Protein AF-A0A2D2APV1-F1 (afdb_monomer_lite)

Foldseek 3Di:
DPPDDDDDDDDDPPPVVVVVVVVVVVDPDDPDDLPVLVVVVQVVVCVVPPPDDDDPVRSVVVD

Secondary structure (DSSP, 8-state):
---PPPPPP-PPTTHHHHHHHHHHHH----SS-HHHHHHHHHHHHHHH-TT----HHHHHH--

InterPro domains:
  IPR000164 Histone H3/CENP-A [PR00622] (3-24)
  IPR000164 Histone H3/CENP-A [PR00622] (27-44)
  IPR000164 Histone H3/CENP-A [PR00622] (49-63)
  IPR000164 Histone H3/CENP-A [PS00959] (36-44)
  IPR000164 Histone H3/CENP-A [PTHR11426] (1-63)
  IPR000164 Histone H3/CENP-A [SM00428] (3-63)
  IPR007125 Core Histone H2A/H2B/H3 domain [PF00125] (13-63)
  IPR009072 Histone-fold [G3DSA:1.10.20.10] (1-63)
  IPR009072 Histone-fold [SSF47113] (2-63)

pLDDT: mean 94.04, std 9.58, range [51.28, 98.56]

Sequence (63 aa):
ATGGVKKPHRYRPGTVALREIRRYQKSTELLIRKLPFQRLVREIAQDFKTDLRFQSSAVMALQ

Structure (mmCIF, N/CA/C/O backbone):
data_AF-A0A2D2APV1-F1
#
_entry.id   AF-A0A2D2APV1-F1
#
loop_
_atom_site.group_PDB
_atom_site.id
_atom_site.type_symbol
_atom_site.label_atom_id
_atom_site.label_alt_id
_atom_site.label_comp_id
_atom_site.label_asym_id
_atom_site.label_entity_id
_atom_site.label_seq_id
_atom_site.pdbx_PDB_ins_code
_atom_site.Cartn_x
_atom_site.Cartn_y
_atom_site.Cartn_z
_atom_site.occupancy
_atom_site.B_iso_or_equiv
_atom_site.auth_seq_id
_atom_site.auth_comp_id
_atom_site.auth_asym_id
_atom_site.auth_atom_id
_atom_site.pdbx_PDB_model_num
ATOM 1 N N . ALA A 1 1 ? 17.005 22.975 -42.341 1.00 53.28 1 ALA A N 1
ATOM 2 C CA . ALA A 1 1 ? 17.269 21.559 -42.016 1.00 53.28 1 ALA A CA 1
ATOM 3 C C . ALA A 1 1 ? 16.339 21.138 -40.885 1.00 53.28 1 ALA A C 1
ATOM 5 O O . ALA A 1 1 ? 16.539 21.542 -39.747 1.00 53.28 1 ALA A O 1
ATOM 6 N N . THR A 1 2 ? 15.264 20.423 -41.203 1.00 51.28 2 THR A N 1
ATOM 7 C CA . THR A 1 2 ? 14.303 19.913 -40.216 1.00 51.28 2 THR A CA 1
ATOM 8 C C . THR A 1 2 ? 14.969 18.797 -39.413 1.00 51.28 2 THR A C 1
ATOM 10 O O . THR A 1 2 ? 15.135 17.686 -39.916 1.00 51.28 2 THR A O 1
ATOM 13 N N . GLY A 1 3 ? 15.423 19.107 -38.196 1.00 64.69 3 GLY A N 1
ATOM 14 C CA . GLY A 1 3 ? 16.041 18.135 -37.293 1.00 64.69 3 GLY A CA 1
ATOM 15 C C . GLY A 1 3 ? 15.059 17.009 -36.975 1.00 64.69 3 GLY A C 1
ATOM 16 O O . GLY A 1 3 ? 14.037 17.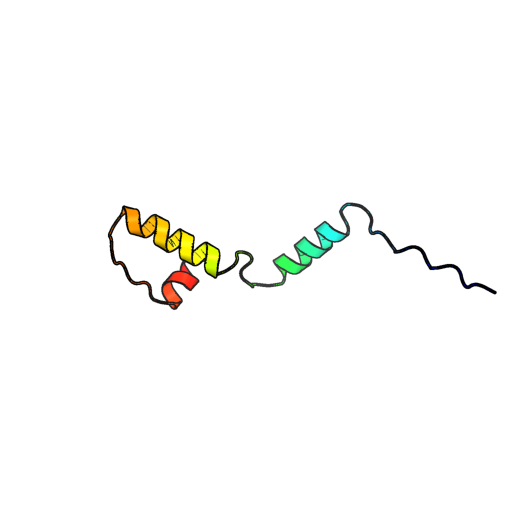240 -36.335 1.00 64.69 3 GLY A O 1
ATOM 17 N N . GLY A 1 4 ? 15.343 15.803 -37.469 1.00 76.81 4 GLY A N 1
ATOM 18 C CA . GLY A 1 4 ? 14.492 14.634 -37.270 1.00 76.81 4 GLY A CA 1
ATOM 19 C C . GLY A 1 4 ? 14.298 14.318 -35.787 1.00 76.81 4 GLY A C 1
ATOM 20 O O . GLY A 1 4 ? 15.256 14.273 -35.015 1.00 76.81 4 GLY A O 1
ATOM 21 N N . VAL A 1 5 ? 13.047 14.087 -35.386 1.00 78.12 5 VAL A N 1
ATOM 22 C CA . VAL A 1 5 ? 12.681 13.717 -34.014 1.00 78.12 5 VAL A CA 1
ATOM 23 C C . VAL A 1 5 ? 13.380 12.405 -33.641 1.00 78.12 5 VAL A C 1
ATOM 25 O O . VAL A 1 5 ? 13.183 11.372 -34.284 1.00 78.12 5 VAL A O 1
ATOM 28 N N . LYS A 1 6 ? 14.217 12.432 -32.596 1.00 82.50 6 LYS A N 1
ATOM 29 C CA . LYS A 1 6 ? 14.917 11.243 -32.089 1.00 82.50 6 LYS A CA 1
ATOM 30 C C . LYS A 1 6 ? 13.889 10.209 -31.622 1.00 82.50 6 LYS A C 1
ATOM 32 O O . LYS A 1 6 ? 13.029 10.520 -30.800 1.00 82.50 6 LYS A O 1
ATOM 37 N N . LYS A 1 7 ? 13.986 8.971 -32.123 1.00 84.81 7 LYS A N 1
ATOM 38 C CA . LYS A 1 7 ? 13.096 7.878 -31.700 1.00 84.81 7 LYS A CA 1
ATOM 39 C C . LYS A 1 7 ? 13.187 7.674 -30.176 1.00 84.81 7 LYS A C 1
ATOM 41 O O . LYS A 1 7 ? 14.306 7.627 -29.653 1.00 84.81 7 LYS A O 1
ATOM 46 N N . PRO A 1 8 ? 12.053 7.510 -29.468 1.00 89.38 8 PRO A N 1
ATOM 47 C CA . PRO A 1 8 ? 12.061 7.192 -28.046 1.00 89.38 8 PRO A CA 1
ATOM 48 C C . PRO A 1 8 ? 12.824 5.892 -27.778 1.00 89.38 8 PRO A C 1
ATOM 50 O O . PRO A 1 8 ? 12.606 4.879 -28.446 1.00 89.38 8 PRO A O 1
ATOM 53 N N . HIS A 1 9 ? 13.722 5.909 -26.794 1.00 91.25 9 HIS A N 1
ATOM 54 C CA . HIS A 1 9 ? 14.443 4.710 -26.377 1.00 91.25 9 HIS A CA 1
ATOM 55 C C . HIS A 1 9 ? 13.489 3.728 -25.680 1.00 91.25 9 HIS A C 1
ATOM 57 O O . HIS A 1 9 ? 12.828 4.085 -24.704 1.00 91.25 9 HIS A O 1
ATOM 63 N N . ARG A 1 10 ? 13.463 2.472 -26.142 1.00 94.19 10 ARG A N 1
ATOM 64 C CA . ARG A 1 10 ? 12.687 1.384 -25.534 1.00 94.19 10 ARG A CA 1
ATOM 65 C C . ARG A 1 10 ? 13.624 0.383 -24.864 1.00 94.19 10 ARG A C 1
ATOM 67 O O . ARG A 1 10 ? 14.513 -0.166 -25.506 1.00 94.19 10 ARG A O 1
ATOM 74 N N . TYR A 1 11 ? 13.402 0.128 -23.577 1.00 95.56 11 TYR A N 1
ATOM 75 C CA . TYR A 1 11 ? 14.142 -0.889 -22.831 1.00 95.56 11 TYR A CA 1
ATOM 76 C C . TYR A 1 11 ? 13.812 -2.300 -23.330 1.00 95.56 11 TYR A C 1
ATOM 78 O O . TYR A 1 11 ? 12.687 -2.572 -23.758 1.00 95.56 11 TYR A O 1
ATOM 86 N N . ARG A 1 12 ? 14.787 -3.209 -23.232 1.00 96.56 12 ARG A N 1
ATOM 87 C CA . ARG A 1 12 ? 14.572 -4.632 -23.511 1.00 96.56 12 ARG A CA 1
ATOM 88 C C . ARG A 1 12 ? 13.598 -5.237 -22.486 1.00 96.56 12 ARG A C 1
ATOM 90 O O . ARG A 1 12 ? 13.581 -4.790 -21.331 1.00 96.56 12 ARG A O 1
ATOM 97 N N . PRO A 1 13 ? 12.804 -6.252 -22.874 1.00 97.56 13 PRO A N 1
ATOM 98 C CA . PRO A 1 13 ? 12.010 -7.025 -21.924 1.00 97.56 13 PRO A CA 1
ATOM 99 C 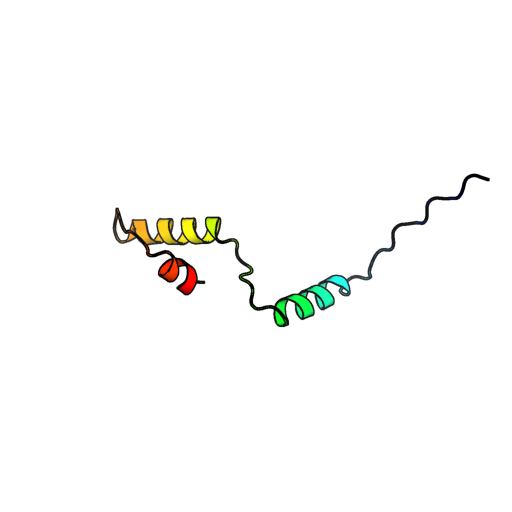C . PRO A 1 13 ? 12.872 -7.497 -20.744 1.00 97.56 13 PRO A C 1
ATOM 101 O O . PRO A 1 13 ? 14.039 -7.841 -20.916 1.00 97.56 13 PRO A O 1
ATOM 104 N N . GLY A 1 14 ? 12.326 -7.438 -19.530 1.00 97.31 14 GLY A N 1
ATOM 105 C CA . GLY A 1 14 ? 13.039 -7.794 -18.298 1.00 97.31 14 GLY A CA 1
ATOM 106 C C . GLY A 1 14 ? 13.890 -6.674 -17.684 1.00 97.31 14 GLY A C 1
ATOM 107 O O . GLY A 1 14 ? 14.029 -6.634 -16.465 1.00 97.31 14 GLY A O 1
ATOM 108 N N . THR A 1 15 ? 14.388 -5.699 -18.458 1.00 97.94 15 THR A N 1
ATOM 109 C CA . THR A 1 15 ? 15.216 -4.610 -17.897 1.00 97.94 15 THR A CA 1
ATOM 110 C C . THR A 1 15 ? 14.447 -3.752 -16.890 1.00 97.94 15 THR A C 1
ATOM 112 O O . THR A 1 15 ? 14.967 -3.434 -15.821 1.00 97.94 15 THR A O 1
ATOM 115 N N . VAL A 1 16 ? 13.206 -3.376 -17.213 1.00 97.88 16 VAL A N 1
ATOM 116 C CA . VAL A 1 16 ? 12.375 -2.561 -16.311 1.00 97.88 16 VAL A CA 1
ATOM 117 C C . VAL A 1 16 ? 11.913 -3.380 -15.105 1.00 97.88 16 VAL A C 1
ATOM 119 O O . VAL A 1 16 ? 12.011 -2.884 -13.989 1.00 97.88 16 VAL A O 1
ATOM 122 N N . ALA A 1 17 ? 11.549 -4.650 -15.307 1.00 98.31 17 ALA A N 1
ATOM 123 C CA . ALA A 1 17 ? 11.131 -5.548 -14.231 1.00 98.31 17 ALA A CA 1
ATOM 124 C C . ALA A 1 17 ? 12.245 -5.762 -13.189 1.00 98.31 17 ALA A C 1
ATOM 126 O O . ALA A 1 17 ? 12.021 -5.589 -11.995 1.00 98.31 17 ALA A O 1
ATOM 127 N N . LEU A 1 18 ? 13.482 -6.041 -13.622 1.00 98.56 18 LEU A N 1
ATOM 128 C CA . LEU A 1 18 ? 14.630 -6.172 -12.711 1.00 98.56 18 LEU A CA 1
ATOM 129 C C . LEU A 1 18 ? 14.913 -4.881 -11.934 1.00 98.56 18 LEU A C 1
ATOM 131 O O . LEU A 1 18 ? 15.320 -4.924 -10.772 1.00 98.56 18 LEU A O 1
ATOM 135 N N . ARG A 1 19 ? 14.705 -3.721 -12.565 1.00 98.06 19 ARG A N 1
ATOM 136 C CA . ARG A 1 19 ? 14.849 -2.422 -11.903 1.00 98.06 19 ARG A CA 1
ATOM 137 C C . ARG A 1 19 ? 13.752 -2.194 -10.859 1.00 98.06 19 ARG A C 1
ATOM 139 O O . ARG A 1 19 ? 14.061 -1.685 -9.786 1.00 98.06 19 ARG A O 1
ATOM 146 N N . GLU A 1 20 ? 12.512 -2.575 -11.151 1.00 98.25 20 GLU A N 1
ATOM 147 C CA . GLU A 1 20 ? 11.387 -2.499 -10.211 1.00 98.25 20 GLU A CA 1
ATOM 148 C C . GLU A 1 20 ? 11.589 -3.433 -9.014 1.00 98.25 20 GLU A C 1
ATOM 150 O O . GLU A 1 20 ? 11.454 -2.980 -7.882 1.00 98.25 20 GLU A O 1
ATOM 155 N N . ILE A 1 21 ? 12.034 -4.675 -9.238 1.00 98.38 21 ILE A N 1
ATOM 156 C CA . ILE A 1 21 ? 12.373 -5.624 -8.162 1.00 98.38 21 ILE A CA 1
ATOM 157 C C . ILE A 1 21 ? 13.419 -5.017 -7.223 1.00 98.38 21 ILE A C 1
ATOM 159 O O . ILE A 1 21 ? 13.197 -4.941 -6.018 1.00 98.38 21 ILE A O 1
ATOM 163 N N . ARG A 1 22 ? 14.533 -4.509 -7.769 1.00 98.50 22 ARG A N 1
ATOM 164 C CA . ARG A 1 22 ? 15.586 -3.871 -6.959 1.00 98.50 22 ARG A CA 1
ATOM 165 C C . ARG A 1 22 ? 15.078 -2.639 -6.211 1.00 98.50 22 ARG A C 1
ATOM 167 O O . ARG A 1 22 ? 15.516 -2.390 -5.093 1.00 98.50 22 ARG A O 1
ATOM 174 N N . ARG A 1 23 ? 14.177 -1.857 -6.820 1.00 98.19 23 ARG A N 1
ATOM 175 C CA . ARG A 1 23 ? 13.562 -0.689 -6.176 1.00 98.19 23 ARG A CA 1
ATOM 176 C C . ARG A 1 23 ? 12.705 -1.114 -4.982 1.00 98.19 23 ARG A C 1
ATOM 178 O O . ARG A 1 23 ? 12.926 -0.586 -3.898 1.00 98.19 23 ARG A O 1
ATOM 185 N N . TYR A 1 24 ? 11.774 -2.049 -5.171 1.00 98.25 24 TYR A N 1
ATOM 186 C CA . TYR A 1 24 ? 10.839 -2.477 -4.125 1.00 98.25 24 TYR A CA 1
ATOM 187 C C . TYR A 1 24 ? 11.495 -3.305 -3.022 1.00 98.25 24 TYR A C 1
ATOM 189 O O . TYR A 1 24 ? 11.050 -3.245 -1.888 1.00 98.25 24 TYR A O 1
ATOM 197 N N . GLN A 1 25 ? 12.579 -4.025 -3.316 1.00 98.25 25 GLN A N 1
ATOM 198 C CA . GLN A 1 25 ? 13.380 -4.685 -2.281 1.00 98.25 25 GLN A CA 1
ATOM 199 C C . GLN A 1 25 ? 14.189 -3.696 -1.427 1.00 98.25 25 GLN A C 1
ATOM 201 O O . GLN A 1 25 ? 14.570 -4.028 -0.310 1.00 98.25 25 GLN A O 1
ATOM 206 N N . LYS A 1 26 ? 14.488 -2.496 -1.948 1.00 98.38 26 LYS A N 1
ATOM 207 C CA . LYS A 1 26 ? 15.254 -1.469 -1.226 1.00 98.38 26 LYS A CA 1
ATOM 208 C C . LYS A 1 26 ? 14.370 -0.579 -0.348 1.00 98.38 26 LYS A C 1
ATOM 210 O O . LYS A 1 26 ? 14.859 -0.052 0.648 1.00 98.38 26 LYS A O 1
ATOM 215 N N . SER A 1 27 ? 13.117 -0.349 -0.735 1.00 97.62 27 SER A N 1
ATOM 216 C CA . SER A 1 27 ? 12.169 0.446 0.047 1.00 97.62 27 SER A CA 1
ATOM 217 C C . SER A 1 27 ? 11.343 -0.425 0.994 1.00 97.62 27 SER A C 1
ATOM 219 O O . SER A 1 27 ? 11.249 -1.636 0.840 1.00 97.62 27 SER A O 1
ATOM 221 N N . THR A 1 28 ? 10.727 0.216 1.983 1.00 97.25 28 THR A N 1
ATOM 222 C CA . THR A 1 28 ? 9.812 -0.416 2.949 1.00 97.25 28 THR A CA 1
ATOM 223 C C . THR A 1 28 ? 8.433 0.245 2.932 1.00 97.25 28 THR A C 1
ATOM 225 O O . THR A 1 28 ? 7.656 0.134 3.875 1.00 97.25 28 THR A O 1
ATOM 228 N N . GLU A 1 29 ? 8.130 0.985 1.864 1.00 97.00 29 GLU A N 1
ATOM 229 C CA . GLU A 1 29 ? 6.829 1.620 1.702 1.00 97.00 29 GLU A CA 1
ATOM 230 C C . GLU A 1 29 ? 5.745 0.581 1.405 1.00 97.00 29 GLU A C 1
ATOM 232 O O . GLU A 1 29 ? 5.964 -0.403 0.700 1.00 97.00 29 GLU A O 1
ATOM 237 N N . LEU A 1 30 ? 4.545 0.833 1.921 1.00 97.31 30 LEU A N 1
ATOM 238 C CA . LEU A 1 30 ? 3.380 0.010 1.639 1.00 97.31 30 LEU A CA 1
ATOM 239 C C . LEU A 1 30 ? 3.065 0.013 0.137 1.00 97.31 30 LEU A C 1
ATOM 241 O O . LEU A 1 30 ? 2.800 1.064 -0.451 1.00 97.31 30 LEU A O 1
ATOM 245 N N . LEU A 1 31 ? 3.038 -1.175 -0.469 1.00 97.50 31 LEU A N 1
ATOM 246 C CA . LEU A 1 31 ? 2.740 -1.335 -1.897 1.00 97.50 31 LEU A CA 1
ATOM 247 C C . LEU A 1 31 ? 1.233 -1.309 -2.191 1.00 97.50 31 LEU A C 1
ATOM 249 O O . LEU A 1 31 ? 0.814 -0.909 -3.278 1.00 97.50 31 LEU A O 1
ATOM 253 N N . ILE A 1 32 ? 0.405 -1.694 -1.214 1.00 97.75 32 ILE A N 1
ATOM 254 C CA . ILE A 1 32 ? -1.057 -1.645 -1.317 1.00 97.75 32 ILE A CA 1
ATOM 255 C C . ILE A 1 32 ? -1.545 -0.264 -0.858 1.00 97.75 32 ILE A C 1
ATOM 257 O O . ILE A 1 32 ? -1.110 0.271 0.165 1.00 97.75 32 ILE A O 1
ATOM 261 N N . ARG A 1 33 ? -2.460 0.337 -1.631 1.00 98.00 33 ARG A N 1
ATOM 262 C CA . ARG A 1 33 ? -3.036 1.659 -1.337 1.00 98.00 33 ARG A CA 1
ATOM 263 C C . ARG A 1 33 ? -3.859 1.615 -0.042 1.00 98.00 33 ARG A C 1
ATOM 265 O O . ARG A 1 33 ? -4.746 0.780 0.104 1.00 98.00 33 ARG A O 1
ATOM 272 N N . LYS A 1 34 ? -3.644 2.605 0.831 1.00 97.00 34 LYS A N 1
ATOM 273 C CA . LYS A 1 34 ? -4.255 2.678 2.171 1.00 97.00 34 LYS A CA 1
ATOM 274 C C . LYS A 1 34 ? -5.791 2.694 2.174 1.00 97.00 34 LYS A C 1
ATOM 276 O O . LYS A 1 34 ? -6.401 1.969 2.945 1.00 97.00 34 LYS A O 1
ATOM 281 N N . LEU A 1 35 ? -6.432 3.513 1.329 1.00 97.44 35 LEU A N 1
ATOM 282 C CA . LEU A 1 35 ? -7.896 3.674 1.359 1.00 97.44 35 LEU A CA 1
ATOM 283 C C . LEU A 1 35 ? -8.652 2.403 0.916 1.00 97.44 35 LEU A C 1
ATOM 285 O O . LEU A 1 35 ? -9.563 2.001 1.639 1.00 97.44 35 LEU A O 1
ATOM 289 N N . PRO A 1 36 ? -8.302 1.743 -0.209 1.00 98.38 36 PRO A N 1
ATOM 290 C CA . PRO A 1 36 ? -8.887 0.449 -0.557 1.00 98.38 36 PRO A CA 1
ATOM 291 C C . PRO A 1 36 ? -8.662 -0.621 0.516 1.00 98.38 36 PRO A C 1
ATOM 293 O O . PRO A 1 36 ? -9.614 -1.300 0.886 1.00 98.38 36 PRO A O 1
ATOM 296 N N . PHE A 1 37 ? -7.448 -0.719 1.073 1.00 98.50 37 PHE A N 1
ATOM 297 C CA . PHE A 1 37 ? -7.149 -1.679 2.141 1.00 98.50 37 PHE A CA 1
ATOM 298 C C . PHE A 1 37 ? -7.999 -1.425 3.396 1.00 98.50 37 PHE A C 1
ATOM 300 O O . PHE A 1 37 ? -8.620 -2.339 3.926 1.00 98.50 37 PHE A O 1
ATOM 307 N N . GLN A 1 38 ? -8.132 -0.164 3.819 1.00 98.00 38 GLN A N 1
ATOM 308 C CA . GLN A 1 38 ? -9.000 0.215 4.936 1.00 98.00 38 GLN A CA 1
ATOM 309 C C . GLN A 1 38 ? -10.477 -0.133 4.682 1.00 98.00 38 GLN A C 1
ATOM 311 O O . GLN A 1 38 ? -11.174 -0.515 5.622 1.00 98.00 38 GLN A O 1
ATOM 316 N N . ARG A 1 39 ? -10.980 0.033 3.448 1.00 97.88 39 ARG A N 1
ATOM 317 C CA . ARG A 1 39 ? -12.357 -0.356 3.093 1.00 97.88 39 ARG A CA 1
ATOM 318 C C . ARG A 1 39 ? -12.546 -1.866 3.218 1.00 97.88 39 ARG A C 1
ATOM 320 O O . ARG A 1 39 ? -13.503 -2.271 3.861 1.00 97.88 39 ARG A O 1
ATOM 327 N N . LEU A 1 40 ? -11.594 -2.654 2.716 1.00 98.31 40 LEU A N 1
ATOM 328 C CA . LEU A 1 40 ? -11.612 -4.114 2.828 1.00 98.31 40 LEU A CA 1
ATOM 329 C C . LEU A 1 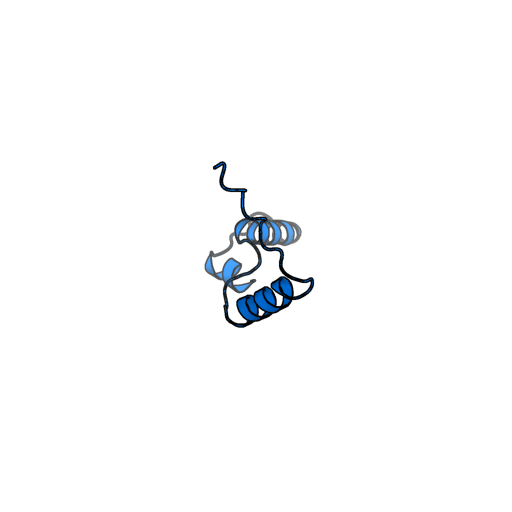40 ? -11.604 -4.584 4.291 1.00 98.31 40 LEU A C 1
ATOM 331 O O . LEU A 1 40 ? -12.388 -5.449 4.664 1.00 98.31 40 LEU A O 1
ATOM 335 N N . VAL A 1 41 ? -10.775 -3.976 5.147 1.00 98.12 41 VAL A N 1
ATOM 336 C CA . VAL A 1 41 ? -10.765 -4.289 6.589 1.00 98.12 41 VAL A CA 1
ATOM 337 C C . VAL A 1 41 ? -12.140 -4.047 7.221 1.00 98.12 41 VAL A C 1
ATOM 339 O O . VAL A 1 41 ? -12.589 -4.843 8.042 1.00 98.12 41 VAL A O 1
ATOM 342 N N . ARG A 1 42 ? -12.824 -2.956 6.847 1.00 96.94 42 ARG A N 1
ATOM 343 C CA . ARG A 1 42 ? -14.161 -2.632 7.372 1.00 96.94 42 ARG A CA 1
ATOM 344 C C . ARG A 1 42 ? -15.243 -3.560 6.840 1.00 96.94 42 ARG A C 1
ATOM 346 O O . ARG A 1 42 ? -16.110 -3.928 7.619 1.00 96.94 42 ARG A O 1
ATOM 353 N N . GLU A 1 43 ? -15.170 -3.912 5.562 1.00 97.50 43 GLU A N 1
ATOM 354 C CA . GLU A 1 43 ? -16.074 -4.865 4.917 1.00 97.50 43 GLU A CA 1
ATOM 355 C C . GLU A 1 43 ? -16.038 -6.209 5.651 1.00 97.50 43 GLU A C 1
ATOM 357 O O . GLU A 1 43 ? -17.056 -6.638 6.176 1.00 97.50 43 GLU A O 1
ATOM 362 N N . ILE A 1 44 ? -14.845 -6.785 5.836 1.00 98.00 44 ILE A N 1
ATOM 363 C CA . ILE A 1 44 ? -14.680 -8.059 6.552 1.00 98.00 44 ILE A CA 1
ATOM 364 C C . ILE A 1 44 ? -15.141 -7.941 8.010 1.00 98.00 44 ILE A C 1
ATOM 366 O O . ILE A 1 44 ? -15.804 -8.829 8.533 1.00 98.00 44 ILE A O 1
ATOM 370 N N . ALA A 1 45 ? -14.794 -6.851 8.701 1.00 97.81 45 ALA A N 1
ATOM 371 C CA . ALA A 1 45 ? -15.163 -6.677 10.106 1.00 97.81 45 ALA A CA 1
ATOM 372 C C . ALA A 1 45 ? -16.681 -6.556 10.319 1.00 97.81 45 ALA A C 1
ATOM 374 O O . ALA A 1 45 ? -17.181 -6.964 11.371 1.00 97.81 45 ALA A O 1
ATOM 375 N N . GLN A 1 46 ? -17.399 -6.007 9.336 1.00 96.75 46 GLN A N 1
ATOM 376 C CA . GLN A 1 46 ? -18.848 -5.836 9.384 1.00 96.75 46 GLN A CA 1
ATOM 377 C C . GLN A 1 46 ? -19.587 -7.179 9.437 1.00 96.75 46 GLN A C 1
ATOM 379 O O . GLN A 1 46 ? -20.621 -7.253 10.100 1.00 96.75 46 GLN A O 1
ATOM 384 N N . ASP A 1 47 ? -19.023 -8.234 8.843 1.00 97.31 47 ASP A N 1
ATOM 385 C CA . ASP A 1 47 ? -19.580 -9.593 8.890 1.00 97.31 47 ASP A CA 1
ATOM 386 C C . ASP A 1 47 ? -19.522 -10.213 10.298 1.00 97.31 47 ASP A C 1
ATOM 388 O O . ASP A 1 47 ? -20.317 -11.091 10.630 1.00 97.31 47 ASP A O 1
ATOM 392 N N . PHE A 1 48 ? -18.602 -9.749 11.152 1.00 97.38 48 PHE A N 1
ATOM 393 C CA . PHE A 1 48 ? -18.451 -10.247 12.524 1.00 97.38 48 PHE A CA 1
ATOM 394 C C . PHE A 1 48 ? -19.200 -9.400 13.550 1.00 97.38 48 PHE A C 1
ATOM 396 O O . PHE A 1 48 ? -19.792 -9.935 14.489 1.00 97.38 48 PHE A O 1
ATOM 403 N N . LYS A 1 49 ? -19.126 -8.070 13.426 1.00 96.62 49 LYS A N 1
ATOM 404 C CA . LYS A 1 49 ? -19.800 -7.142 14.338 1.00 96.62 49 LYS A CA 1
ATOM 405 C C . LYS A 1 49 ? -20.008 -5.787 13.673 1.00 96.62 49 LYS A C 1
ATOM 407 O O . LYS A 1 49 ? -19.058 -5.137 13.236 1.00 96.62 49 LYS A O 1
ATOM 412 N N . THR A 1 50 ? -21.254 -5.325 13.677 1.00 94.88 50 THR A N 1
ATOM 413 C CA . THR A 1 50 ? -21.612 -3.993 13.185 1.00 94.88 50 THR A CA 1
ATOM 414 C C . THR A 1 50 ? -21.054 -2.893 14.100 1.00 94.88 50 THR A C 1
ATOM 416 O O . THR A 1 50 ? -20.800 -3.108 15.287 1.00 94.88 50 THR A O 1
ATOM 419 N N . ASP A 1 51 ? -20.824 -1.706 13.531 1.00 92.69 51 ASP A N 1
ATOM 420 C CA . ASP A 1 51 ? -20.399 -0.484 14.240 1.00 92.69 51 ASP A CA 1
ATOM 421 C C . ASP A 1 51 ? -19.025 -0.536 14.937 1.00 92.69 51 ASP A C 1
ATOM 423 O O . ASP A 1 51 ? -18.713 0.272 15.819 1.00 92.69 51 ASP A O 1
ATOM 427 N N . LEU A 1 52 ? -18.142 -1.443 14.505 1.00 95.69 52 LEU A N 1
ATOM 428 C CA . LEU A 1 52 ? -16.753 -1.465 14.958 1.00 95.69 52 LEU A CA 1
ATOM 429 C C . LEU A 1 52 ? -15.977 -0.213 14.515 1.00 95.69 52 LEU A C 1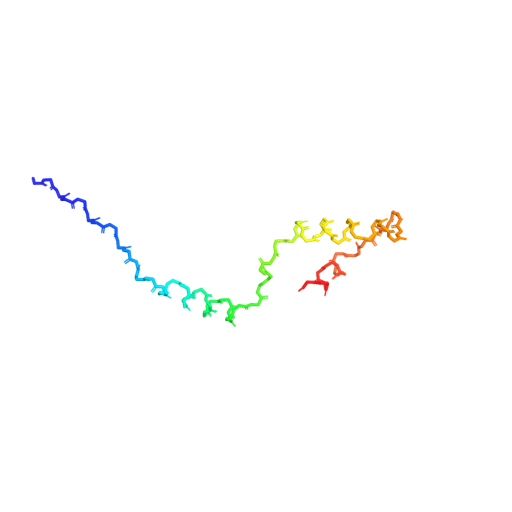
ATOM 431 O O . LEU A 1 52 ? -15.957 0.193 13.347 1.00 95.69 52 LEU A O 1
ATOM 435 N N . ARG A 1 53 ? -15.250 0.377 15.468 1.00 96.38 53 ARG A N 1
ATOM 436 C CA . ARG A 1 53 ? -14.310 1.475 15.223 1.00 96.38 53 ARG A CA 1
ATOM 437 C C . ARG A 1 53 ? -12.884 0.956 15.319 1.00 96.38 53 ARG A C 1
ATOM 439 O O . ARG A 1 53 ? -12.530 0.253 16.256 1.00 96.38 53 ARG A O 1
ATOM 446 N N . PHE A 1 54 ? -12.061 1.368 14.364 1.00 96.88 54 PHE A N 1
ATOM 447 C CA . PHE A 1 54 ? -10.647 1.021 14.308 1.00 96.88 54 PHE A CA 1
ATOM 448 C C . PHE A 1 54 ? -9.797 2.237 14.655 1.00 96.88 54 PHE A C 1
ATOM 450 O O . PHE A 1 54 ? -10.057 3.341 14.168 1.00 96.88 54 PHE A O 1
ATOM 457 N N . GLN A 1 55 ? -8.759 2.021 15.460 1.00 98.06 55 GLN A N 1
ATOM 458 C CA . GLN A 1 55 ? -7.669 2.982 15.594 1.00 98.06 55 GLN A CA 1
ATOM 459 C C . GLN A 1 55 ? -6.909 3.083 14.265 1.00 9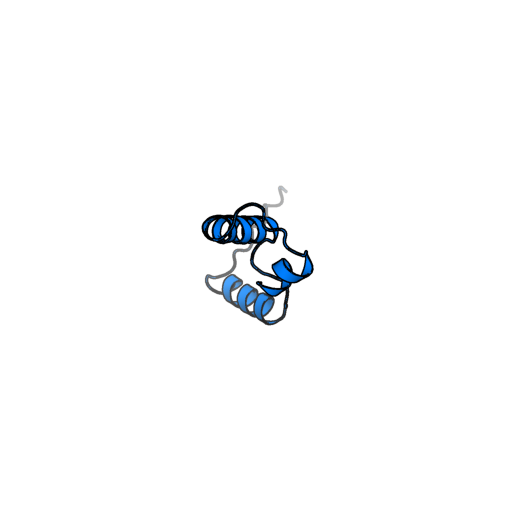8.06 55 GLN A C 1
ATOM 461 O O . GLN A 1 55 ? -6.774 2.097 13.540 1.00 98.06 55 GLN A O 1
ATOM 466 N N . SER A 1 56 ? -6.380 4.266 13.950 1.00 95.19 56 SER A N 1
ATOM 467 C CA . SER A 1 56 ? -5.578 4.463 12.735 1.00 95.19 56 SER A CA 1
ATOM 468 C C . SER A 1 56 ? -4.321 3.588 12.731 1.00 95.19 56 SER A C 1
ATOM 470 O O . SER A 1 56 ? -3.992 2.998 11.705 1.00 95.19 56 SER A O 1
ATOM 472 N N . SER A 1 57 ? -3.662 3.444 13.884 1.00 97.50 57 SER A N 1
ATOM 473 C CA . SER A 1 57 ? -2.511 2.555 14.077 1.00 97.50 57 SER A CA 1
ATOM 474 C C . SER A 1 57 ? -2.860 1.082 13.866 1.00 97.50 57 SER A C 1
ATOM 476 O O . SER A 1 57 ? -2.065 0.362 13.279 1.00 97.50 57 SER A O 1
ATOM 478 N N . ALA A 1 58 ? -4.052 0.639 14.277 1.00 97.94 58 ALA A N 1
ATOM 479 C CA . ALA A 1 58 ? -4.484 -0.746 14.096 1.00 97.94 58 ALA A CA 1
ATOM 480 C C . ALA A 1 58 ? -4.630 -1.105 12.610 1.00 97.94 58 ALA A C 1
ATOM 482 O O . ALA A 1 58 ? -4.135 -2.139 12.180 1.00 97.94 58 ALA A O 1
ATOM 483 N N . VAL A 1 59 ? -5.235 -0.223 11.803 1.00 96.69 59 VAL A N 1
ATOM 484 C CA . VAL A 1 59 ? -5.345 -0.441 10.346 1.00 96.69 59 VAL A CA 1
ATOM 485 C C . VAL A 1 59 ? -3.965 -0.458 9.686 1.00 96.69 59 VAL A C 1
ATOM 487 O O . VAL A 1 59 ? -3.735 -1.254 8.784 1.00 96.69 59 VAL A O 1
ATOM 490 N N . MET A 1 60 ? -3.044 0.391 10.152 1.00 96.25 60 MET A N 1
ATOM 491 C CA . MET A 1 60 ? -1.658 0.406 9.676 1.00 96.25 60 MET A CA 1
ATOM 492 C C . MET A 1 60 ? -0.850 -0.819 10.114 1.00 96.25 60 MET A C 1
ATOM 494 O O . MET A 1 60 ? 0.115 -1.129 9.445 1.00 96.25 60 MET A O 1
ATOM 498 N N . ALA A 1 61 ? -1.195 -1.479 11.222 1.00 97.62 61 ALA A N 1
ATOM 499 C CA . ALA A 1 61 ? -0.491 -2.670 11.703 1.00 97.62 61 ALA A CA 1
ATOM 500 C C . ALA A 1 61 ? -0.966 -3.962 11.017 1.00 97.62 61 ALA A C 1
ATOM 502 O O . ALA A 1 61 ? -0.243 -4.952 10.998 1.00 97.62 61 ALA A O 1
ATOM 503 N N . LEU A 1 62 ? -2.184 -3.956 10.466 1.00 97.25 62 LEU A N 1
ATOM 504 C CA . LEU A 1 62 ? -2.713 -5.054 9.653 1.00 97.25 62 LEU A CA 1
ATOM 505 C C . LEU A 1 62 ? -2.036 -5.156 8.273 1.00 97.25 62 LEU A C 1
ATOM 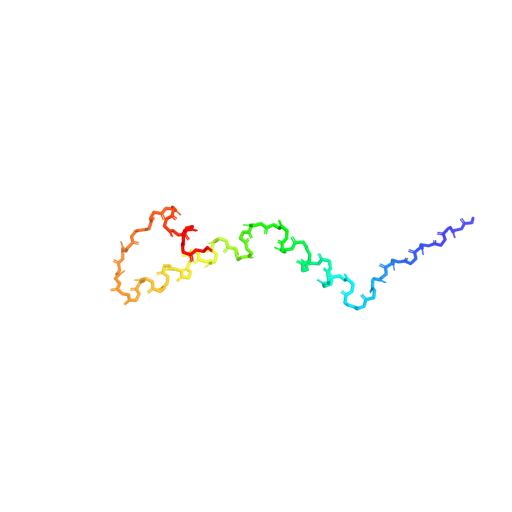507 O O . LEU A 1 62 ? -2.229 -6.166 7.596 1.00 97.25 62 LEU A O 1
ATOM 511 N N . GLN A 1 63 ? -1.292 -4.126 7.849 1.00 94.62 63 GLN A N 1
ATOM 512 C CA . GLN A 1 63 ? -0.613 -4.040 6.553 1.00 94.62 63 GLN A CA 1
ATOM 513 C C . GLN A 1 63 ? 0.889 -3.822 6.717 1.00 94.62 63 GLN A C 1
ATOM 515 O O . GLN A 1 63 ? 1.648 -4.497 5.990 1.00 94.62 63 GLN A O 1
#

Radius of gyration: 21.66 Å; chains: 1; bounding box: 39×32×58 Å

Organism: NCBI:txid2050098